Protein AF-A0A7X7SHL3-F1 (afdb_monomer_lite)

pLDDT: mean 70.79, std 15.41, range [35.38, 97.12]

Foldseek 3Di:
DDDPDPPDPDDDDPDFDWDWDDDPVNPRDTDIDTDDPPVVVVPCVVPDVVVVCVVPPDPPPDDPDDDDDPPQDPVNVVVVVVVVVVVVVVVVVVVVVVVVVVPPPCPPDPDDDDD

Sequence (115 aa):
RAANGRGAEVLRLDQAGFYELREPDGSGVVRTVAANLDRTESDLTTMQPAALAAAAAPASAGNTAVRDAAVLTIEERERRQALWWYVLAAAIVLLTIESVLATRPSRALRSGGTP

Structure (mmCIF, N/CA/C/O backbone):
data_AF-A0A7X7SHL3-F1
#
_entry.id   AF-A0A7X7SHL3-F1
#
loop_
_atom_site.group_PDB
_atom_site.id
_atom_site.type_symbol
_atom_site.label_atom_id
_atom_site.label_alt_id
_atom_site.label_comp_id
_atom_site.label_asym_id
_atom_site.label_entity_id
_atom_site.label_seq_id
_atom_site.pdbx_PDB_ins_code
_atom_site.Cartn_x
_atom_site.Cartn_y
_atom_site.Cartn_z
_atom_site.occupancy
_atom_site.B_iso_or_equiv
_atom_site.auth_seq_id
_atom_site.auth_comp_id
_atom_site.auth_asym_id
_atom_site.auth_atom_id
_atom_site.pdbx_PDB_model_num
ATOM 1 N N . ARG A 1 1 ? -42.087 35.970 -18.049 1.00 37.97 1 ARG A N 1
ATOM 2 C CA . ARG A 1 1 ? -40.633 36.025 -18.339 1.00 37.97 1 ARG A CA 1
ATOM 3 C C . ARG A 1 1 ? -40.002 34.840 -17.619 1.00 37.97 1 ARG A C 1
ATOM 5 O O . ARG A 1 1 ? -40.002 34.842 -16.399 1.00 37.97 1 ARG A O 1
ATOM 12 N N . ALA A 1 2 ? -39.661 33.781 -18.354 1.00 35.38 2 ALA A N 1
ATOM 13 C CA . ALA A 1 2 ? -39.268 32.484 -17.803 1.00 35.38 2 ALA A CA 1
ATOM 14 C C . ALA A 1 2 ? -37.948 32.569 -17.018 1.00 35.38 2 ALA A C 1
ATOM 16 O O . ALA A 1 2 ? -36.973 33.133 -17.514 1.00 35.38 2 ALA A O 1
ATOM 17 N N . ALA A 1 3 ? -37.921 32.000 -15.814 1.00 39.38 3 ALA A N 1
ATOM 18 C CA . ALA A 1 3 ? -36.687 31.671 -15.118 1.00 39.38 3 ALA A CA 1
ATOM 19 C C . ALA A 1 3 ? -36.231 30.302 -15.639 1.00 39.38 3 ALA A C 1
ATOM 21 O O . ALA A 1 3 ? -36.781 29.274 -15.253 1.00 39.38 3 ALA A O 1
ATOM 22 N N . ASN A 1 4 ? -35.276 30.296 -16.571 1.00 39.66 4 ASN A N 1
ATOM 23 C CA . ASN A 1 4 ? -34.590 29.075 -16.983 1.00 39.66 4 ASN A CA 1
ATOM 24 C C . ASN A 1 4 ? -33.813 28.543 -15.773 1.00 39.66 4 ASN A C 1
ATOM 26 O O . ASN A 1 4 ? -32.727 29.034 -15.458 1.00 39.66 4 ASN A O 1
ATOM 30 N N . GLY A 1 5 ? -34.382 27.556 -15.080 1.00 41.00 5 GLY A N 1
ATOM 31 C CA . GLY A 1 5 ? -33.621 26.702 -14.182 1.00 41.00 5 GLY A CA 1
ATOM 32 C C . GLY A 1 5 ? -32.532 26.036 -15.011 1.00 41.00 5 GLY A C 1
ATOM 33 O O . GLY A 1 5 ? -32.835 25.258 -15.911 1.00 41.00 5 GLY A O 1
ATOM 34 N N . ARG A 1 6 ? -31.269 26.393 -14.760 1.00 46.47 6 ARG A N 1
ATOM 35 C CA . ARG A 1 6 ? -30.118 25.661 -15.291 1.00 46.47 6 ARG A CA 1
ATOM 36 C C . ARG A 1 6 ? -30.236 24.236 -14.762 1.00 46.47 6 ARG A C 1
ATOM 38 O O . ARG A 1 6 ? -29.951 23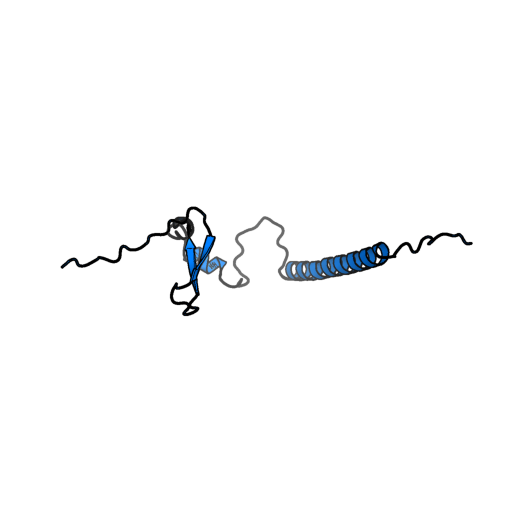.996 -13.592 1.00 46.47 6 ARG A O 1
ATOM 45 N N . GLY A 1 7 ? -30.763 23.336 -15.589 1.00 45.22 7 GLY A N 1
ATOM 46 C CA . GLY A 1 7 ? -30.826 21.917 -15.276 1.00 45.22 7 GLY A CA 1
ATOM 47 C C . GLY A 1 7 ? -29.415 21.453 -14.952 1.00 45.22 7 GLY A C 1
ATOM 48 O O . GLY A 1 7 ? -28.490 21.738 -15.709 1.00 45.22 7 GLY A O 1
ATOM 49 N N . ALA A 1 8 ? -29.237 20.814 -13.799 1.00 59.34 8 ALA A N 1
ATOM 50 C CA . ALA A 1 8 ? -27.993 20.128 -13.511 1.00 59.34 8 ALA A CA 1
ATOM 51 C C . ALA A 1 8 ? -27.791 19.087 -14.620 1.00 59.34 8 ALA A C 1
ATOM 53 O O . ALA A 1 8 ? -28.609 18.179 -14.771 1.00 59.34 8 ALA A O 1
ATOM 54 N N . GLU A 1 9 ? -26.757 19.261 -15.439 1.00 68.31 9 GLU A N 1
ATOM 55 C CA . GLU A 1 9 ? -26.375 18.262 -16.426 1.00 68.31 9 GLU A CA 1
ATOM 56 C C . GLU A 1 9 ? -25.764 17.088 -15.658 1.00 68.31 9 GLU A C 1
ATOM 58 O O . GLU A 1 9 ? -24.673 17.181 -15.096 1.00 68.31 9 GLU A O 1
ATOM 63 N N . VAL A 1 10 ? -26.535 16.011 -15.523 1.00 71.12 10 VAL A N 1
ATOM 64 C CA . VAL A 1 10 ? -26.121 14.819 -14.783 1.00 71.12 10 VAL A CA 1
ATOM 65 C C . VAL A 1 10 ? -25.416 13.879 -15.752 1.00 71.12 10 VAL A C 1
ATOM 67 O O . VAL A 1 10 ? -26.057 13.268 -16.606 1.00 71.12 10 VAL A O 1
ATOM 70 N N . LEU A 1 11 ? -24.101 13.733 -15.599 1.00 74.69 11 LEU A N 1
ATOM 71 C CA . LEU A 1 11 ? -23.324 12.730 -16.321 1.00 74.69 11 LEU A CA 1
ATOM 72 C C . LEU A 1 11 ? -23.328 11.416 -15.531 1.00 74.69 11 LEU A C 1
ATOM 74 O O . LEU A 1 11 ? -22.771 11.336 -14.436 1.00 74.69 11 LEU A O 1
ATOM 78 N N . ARG A 1 12 ? -23.966 10.377 -16.079 1.00 76.88 12 ARG A N 1
ATOM 79 C CA . ARG A 1 12 ? -23.970 9.037 -15.479 1.00 76.88 12 ARG A CA 1
ATOM 80 C C . ARG A 1 12 ? -22.677 8.311 -15.853 1.00 76.88 12 ARG A C 1
ATOM 82 O O . ARG A 1 12 ? -22.345 8.217 -17.030 1.00 76.88 12 ARG A O 1
ATOM 89 N N . LEU A 1 13 ? -21.964 7.803 -14.852 1.00 79.69 13 LEU A N 1
ATOM 90 C CA . LEU A 1 13 ? -20.738 7.026 -15.035 1.00 79.69 13 LEU A CA 1
ATOM 91 C C . LEU A 1 13 ? -21.061 5.542 -14.828 1.00 79.69 13 LEU A C 1
ATOM 93 O O . LEU A 1 13 ? -21.455 5.139 -13.737 1.00 79.69 13 LEU A O 1
ATOM 97 N N . ASP A 1 14 ? -20.934 4.743 -15.888 1.00 77.00 14 ASP A N 1
ATOM 98 C CA . ASP A 1 14 ? -21.243 3.304 -15.873 1.00 77.00 14 ASP A CA 1
ATOM 99 C C . ASP A 1 14 ? -20.059 2.422 -15.444 1.00 77.00 14 ASP A C 1
ATOM 101 O O . ASP A 1 14 ? -20.250 1.256 -15.111 1.00 77.00 14 ASP A O 1
ATOM 105 N N . GLN A 1 15 ? -18.838 2.963 -15.438 1.00 77.38 15 GLN A N 1
ATOM 106 C CA . GLN A 1 15 ? -17.634 2.242 -15.027 1.00 77.38 15 GLN A CA 1
ATOM 107 C C . GLN A 1 15 ? -17.074 2.799 -13.718 1.00 77.38 15 GLN A C 1
ATOM 109 O O . GLN A 1 15 ? -17.167 3.996 -13.443 1.00 77.38 15 GLN A O 1
ATOM 114 N N . ALA A 1 16 ? -16.517 1.907 -12.898 1.00 80.00 16 ALA A N 1
ATOM 115 C CA . ALA A 1 16 ? -15.825 2.283 -11.675 1.00 80.00 16 ALA A CA 1
ATOM 116 C C . ALA A 1 16 ? -14.433 2.830 -11.990 1.00 80.00 16 ALA A C 1
ATOM 118 O O . ALA A 1 16 ? -13.726 2.291 -12.842 1.00 80.00 16 ALA A O 1
ATOM 119 N N . GLY A 1 17 ? -14.036 3.896 -11.299 1.00 83.12 17 GLY A N 1
ATOM 120 C CA . GLY A 1 17 ? -12.723 4.493 -11.508 1.00 83.12 17 GLY A CA 1
ATOM 121 C C . GLY A 1 17 ? -12.599 5.929 -11.019 1.00 83.12 17 GLY A C 1
ATOM 122 O O . GLY A 1 17 ? -13.529 6.510 -10.456 1.00 83.12 17 GLY A O 1
ATOM 123 N N . PHE A 1 18 ? -11.415 6.491 -11.251 1.00 85.75 18 PHE A N 1
ATOM 124 C CA . PHE A 1 18 ? -11.095 7.885 -10.968 1.00 85.75 18 PHE A CA 1
ATOM 125 C C . PHE A 1 18 ? -11.239 8.710 -12.242 1.00 85.75 18 PHE A C 1
ATOM 127 O O . PHE A 1 18 ? -10.655 8.381 -13.273 1.00 85.75 18 PHE A O 1
ATOM 134 N N . TYR A 1 19 ? -12.002 9.792 -12.150 1.00 86.00 19 TYR A N 1
ATOM 135 C CA . TYR A 1 19 ? -12.276 10.695 -13.256 1.00 86.00 19 TYR A CA 1
ATOM 136 C C . TYR A 1 19 ? -11.854 12.112 -12.891 1.00 86.00 19 TYR A C 1
ATOM 138 O O . TYR A 1 19 ? -12.049 12.569 -11.765 1.00 86.00 19 TYR A O 1
ATOM 146 N N . GLU A 1 20 ? -11.295 12.818 -13.864 1.00 87.19 20 GLU A N 1
ATOM 147 C CA . GLU A 1 20 ? -10.931 14.222 -13.748 1.00 87.19 20 GLU A CA 1
ATOM 148 C C . GLU A 1 20 ? -12.011 15.089 -14.392 1.00 87.19 20 GLU A C 1
ATOM 150 O O . GLU A 1 20 ? -12.231 15.043 -15.602 1.00 87.19 20 GLU A O 1
ATOM 155 N N . LEU A 1 21 ? -12.691 15.895 -13.580 1.00 84.25 21 LEU A N 1
ATOM 156 C CA . LEU A 1 21 ? -13.595 16.928 -14.068 1.00 84.25 21 LEU A CA 1
ATOM 157 C C . LEU A 1 21 ? -12.776 18.172 -14.390 1.00 84.25 21 LEU A C 1
ATOM 159 O O . LEU A 1 21 ? -12.073 18.700 -13.525 1.00 84.25 21 LEU A O 1
ATOM 163 N N . ARG A 1 22 ? -12.895 18.641 -15.630 1.00 80.94 22 ARG A N 1
ATOM 164 C CA . ARG A 1 22 ? -12.320 19.902 -16.091 1.00 80.94 22 ARG A CA 1
ATOM 165 C C . ARG A 1 22 ? -13.436 20.925 -16.218 1.00 80.94 22 ARG A C 1
ATOM 167 O O . ARG A 1 22 ? -14.431 20.649 -16.887 1.00 80.94 22 ARG A O 1
ATOM 174 N N . GLU A 1 23 ? -13.276 22.087 -15.590 1.00 79.25 23 GLU A N 1
ATOM 175 C CA . GLU A 1 23 ? -14.264 23.149 -15.756 1.00 79.25 23 GLU A CA 1
ATOM 176 C C . GLU A 1 23 ? -14.289 23.658 -17.209 1.00 79.25 23 GLU A C 1
ATOM 178 O O . GLU A 1 23 ? -13.233 23.830 -17.833 1.00 79.25 23 GLU A O 1
ATOM 183 N N . PRO A 1 24 ? -15.489 23.884 -17.773 1.00 70.25 24 PRO A N 1
ATOM 184 C CA . PRO A 1 24 ? -15.651 24.307 -19.162 1.00 70.25 24 PRO A CA 1
ATOM 185 C C . PRO A 1 24 ? -15.154 25.737 -19.415 1.00 70.25 24 PRO A C 1
ATOM 187 O O . PRO A 1 24 ? -14.965 26.117 -20.567 1.00 70.25 24 PRO A O 1
ATOM 190 N N . ASP A 1 25 ? -14.929 26.526 -18.361 1.00 75.19 25 ASP A N 1
ATOM 191 C CA . ASP A 1 25 ? -14.413 27.895 -18.433 1.00 75.19 25 ASP A CA 1
ATOM 192 C C . ASP A 1 25 ? -12.892 27.968 -18.666 1.00 75.19 25 ASP A C 1
ATOM 194 O O . ASP A 1 25 ? -12.338 29.053 -18.838 1.00 75.19 25 ASP A O 1
ATOM 198 N N . GLY A 1 26 ? -12.207 26.818 -18.695 1.00 63.22 26 GLY A N 1
ATOM 199 C CA . GLY A 1 26 ? -10.768 26.751 -18.923 1.00 63.22 26 GLY A CA 1
ATOM 200 C C . GLY A 1 26 ? -9.927 27.200 -17.726 1.00 63.22 26 GLY A C 1
ATOM 201 O O . GLY A 1 26 ? -8.713 27.328 -17.876 1.00 63.22 26 GLY A O 1
ATOM 202 N N . SER A 1 27 ? -10.524 27.375 -16.539 1.00 69.00 27 SER A N 1
ATOM 203 C CA . SER A 1 27 ? -9.835 27.785 -15.301 1.00 69.00 27 SER A CA 1
ATOM 204 C C . SER A 1 27 ? -8.755 26.803 -14.824 1.00 69.00 27 SER A C 1
ATOM 206 O O . SER A 1 27 ? -8.007 27.097 -13.893 1.00 69.00 27 SER A O 1
ATOM 208 N N . GLY A 1 28 ? -8.639 25.632 -15.460 1.00 63.22 28 GLY A N 1
ATOM 209 C CA . GLY A 1 28 ? -7.590 24.649 -15.189 1.00 63.22 28 GLY A CA 1
ATOM 210 C C . GLY A 1 28 ? -7.767 23.906 -13.866 1.00 63.22 28 GLY A C 1
ATOM 211 O O . GLY A 1 28 ? -6.952 23.041 -13.550 1.00 63.22 28 GLY A O 1
ATOM 212 N N . VAL A 1 29 ? -8.831 24.194 -13.113 1.00 65.69 29 VAL A N 1
ATOM 213 C CA . VAL A 1 29 ? -9.167 23.474 -11.888 1.00 65.69 29 VAL A CA 1
ATOM 214 C C . VAL A 1 29 ? -9.625 22.071 -12.273 1.00 65.69 29 VAL A C 1
ATOM 216 O O . VAL A 1 29 ? -10.707 21.871 -12.823 1.00 65.69 29 VAL A O 1
ATOM 219 N N . VAL A 1 30 ? -8.760 21.095 -12.011 1.00 76.94 30 VAL A N 1
ATOM 220 C CA . VAL A 1 30 ? -9.059 19.675 -12.181 1.00 76.94 30 VAL A CA 1
ATOM 221 C C . VAL A 1 30 ? -9.576 19.139 -10.853 1.00 76.94 30 VAL A C 1
ATOM 223 O O . VAL A 1 30 ? -8.873 19.188 -9.843 1.00 76.94 30 VAL A O 1
ATOM 226 N N . ARG A 1 31 ? -10.810 18.630 -10.838 1.00 80.31 31 ARG A N 1
ATOM 227 C CA . ARG A 1 31 ? -11.380 17.955 -9.667 1.00 80.31 31 ARG A CA 1
ATOM 228 C C . ARG A 1 31 ? -11.421 16.457 -9.914 1.00 80.31 31 ARG A C 1
ATOM 230 O O . ARG A 1 31 ? -12.163 15.993 -10.775 1.00 80.31 31 ARG A O 1
ATOM 237 N N . THR A 1 32 ? -10.666 15.701 -9.128 1.00 82.81 32 THR A N 1
ATOM 238 C CA . THR A 1 32 ? -10.731 14.238 -9.151 1.00 82.81 32 THR A CA 1
ATOM 239 C C . THR A 1 32 ? -11.967 13.759 -8.395 1.00 82.81 32 THR A C 1
ATOM 241 O O . THR A 1 32 ? -12.195 14.151 -7.249 1.00 82.81 32 THR A O 1
ATOM 244 N N . VAL A 1 33 ? -12.762 12.902 -9.030 1.00 84.38 33 VAL A N 1
ATOM 245 C CA . VAL A 1 33 ? -13.903 12.209 -8.424 1.00 84.38 33 VAL A CA 1
ATOM 246 C C . VAL A 1 33 ? -13.760 10.707 -8.622 1.00 84.38 33 VAL A C 1
ATOM 248 O O . VAL A 1 33 ? -13.320 10.251 -9.675 1.00 84.38 33 VAL A O 1
ATOM 251 N N . ALA A 1 34 ? -14.129 9.933 -7.607 1.00 81.94 34 ALA A N 1
ATOM 252 C CA . ALA A 1 34 ? -14.231 8.483 -7.709 1.00 81.94 34 ALA A CA 1
ATOM 253 C C . ALA A 1 34 ? -15.692 8.103 -7.978 1.00 81.94 34 ALA A C 1
ATOM 255 O O . ALA A 1 34 ? -16.589 8.555 -7.263 1.00 81.94 34 ALA A O 1
ATOM 256 N N . ALA A 1 35 ? -15.931 7.287 -9.002 1.00 77.50 35 ALA A N 1
ATOM 257 C CA . ALA A 1 35 ? -17.247 6.744 -9.324 1.00 77.50 35 ALA A CA 1
ATOM 258 C C . ALA A 1 35 ? -17.288 5.243 -9.014 1.00 77.50 35 ALA A C 1
ATOM 260 O O . ALA A 1 35 ? -16.315 4.541 -9.281 1.00 77.50 35 ALA A O 1
ATOM 261 N N . ASN A 1 36 ? -18.414 4.764 -8.470 1.00 65.00 36 ASN A N 1
ATOM 262 C CA . ASN A 1 36 ? -18.621 3.370 -8.048 1.00 65.00 36 ASN A CA 1
ATOM 263 C C . ASN A 1 36 ? -17.570 2.841 -7.053 1.00 65.00 36 ASN A C 1
ATOM 265 O O . ASN A 1 36 ? -17.009 1.768 -7.243 1.00 65.00 36 ASN A O 1
ATOM 269 N N . LEU A 1 37 ? -17.341 3.560 -5.953 1.00 63.38 37 LEU A N 1
ATOM 270 C CA . LEU A 1 37 ? -16.958 2.865 -4.723 1.00 63.38 37 LEU A CA 1
ATOM 271 C C . LEU A 1 37 ? -18.238 2.234 -4.184 1.00 63.38 37 LEU A C 1
ATOM 273 O O . LEU A 1 37 ? -19.170 2.961 -3.822 1.00 63.38 37 LEU A O 1
ATOM 277 N N . ASP A 1 38 ? -18.317 0.906 -4.180 1.00 68.06 38 ASP A N 1
ATOM 278 C CA . ASP A 1 38 ? -19.344 0.235 -3.399 1.00 68.06 38 ASP A CA 1
ATOM 279 C C . ASP A 1 38 ? -19.184 0.715 -1.951 1.00 68.06 38 ASP A C 1
ATOM 281 O O . ASP A 1 38 ? -18.146 0.530 -1.315 1.00 68.06 38 ASP A O 1
ATOM 285 N N . ARG A 1 39 ? -20.195 1.422 -1.437 1.00 65.12 39 ARG A N 1
ATOM 286 C CA . ARG A 1 39 ? -20.121 2.005 -0.094 1.00 65.12 39 ARG A CA 1
ATOM 287 C C . ARG A 1 39 ? -20.021 0.909 0.972 1.00 65.12 39 ARG A C 1
ATOM 289 O O . ARG A 1 39 ? -19.564 1.205 2.071 1.00 65.12 39 ARG A O 1
ATOM 296 N N . THR A 1 40 ? -20.399 -0.329 0.637 1.00 69.75 40 THR A N 1
ATOM 297 C CA . THR A 1 40 ? -20.225 -1.496 1.506 1.00 69.75 40 THR A CA 1
ATOM 298 C C . THR A 1 40 ? -18.754 -1.868 1.709 1.00 69.75 40 THR A C 1
ATOM 300 O O . THR A 1 40 ? -18.410 -2.348 2.782 1.00 69.75 40 THR A O 1
ATOM 303 N N . GLU A 1 41 ? -17.849 -1.566 0.770 1.00 64.88 41 GLU A N 1
ATOM 304 C CA . GLU A 1 41 ? -16.407 -1.799 0.972 1.00 64.88 41 GLU A CA 1
ATOM 305 C C . GLU A 1 41 ? -15.810 -0.858 2.026 1.00 64.88 41 GLU A C 1
ATOM 307 O O . GLU A 1 41 ? -14.874 -1.216 2.736 1.00 64.88 41 GLU A O 1
ATOM 312 N N . SER A 1 42 ? -16.361 0.353 2.148 1.00 69.81 42 SER A N 1
ATOM 313 C CA . SER A 1 42 ? -16.001 1.307 3.206 1.00 69.81 42 SER A CA 1
ATOM 314 C C . SER A 1 42 ? -16.866 1.154 4.462 1.00 69.81 42 SER A C 1
ATOM 316 O O . SER A 1 42 ? -16.751 1.967 5.383 1.00 69.81 42 SER A O 1
ATOM 318 N N . ASP A 1 43 ? -17.748 0.149 4.510 1.00 74.62 43 ASP A N 1
ATOM 319 C CA . ASP A 1 43 ? -18.592 -0.122 5.667 1.00 74.62 43 ASP A CA 1
ATOM 320 C C . ASP A 1 43 ? -17.799 -0.874 6.742 1.00 74.62 43 ASP A C 1
ATOM 322 O O . ASP A 1 43 ? -17.656 -2.098 6.747 1.00 74.62 43 ASP A O 1
ATOM 326 N N . LEU A 1 44 ? -17.290 -0.101 7.696 1.00 73.06 44 LEU A N 1
ATOM 327 C CA . LEU A 1 44 ? -16.533 -0.607 8.835 1.00 73.06 44 LEU A CA 1
ATOM 328 C C . LEU A 1 44 ? -17.433 -1.050 9.997 1.00 73.06 44 LEU A C 1
ATOM 330 O O . LEU A 1 44 ? -16.914 -1.344 11.068 1.00 73.06 44 LEU A O 1
ATOM 334 N N . T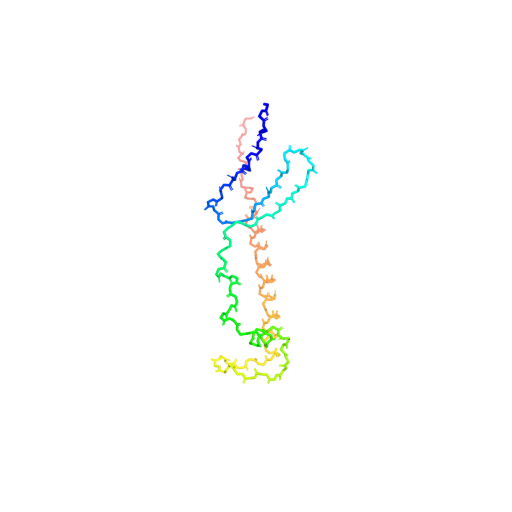HR A 1 45 ? -18.761 -1.111 9.834 1.00 80.19 45 THR A N 1
ATOM 335 C CA . THR A 1 45 ? -19.686 -1.444 10.938 1.00 80.19 45 THR A CA 1
ATOM 336 C C . THR A 1 45 ? -19.430 -2.846 11.504 1.00 80.19 45 THR A C 1
ATOM 338 O O . THR A 1 45 ? -19.633 -3.088 12.692 1.00 80.19 45 THR A O 1
ATOM 341 N N . THR A 1 46 ? -18.928 -3.770 10.679 1.00 77.50 46 THR A N 1
ATOM 342 C CA . THR A 1 46 ? -18.510 -5.117 11.113 1.00 77.50 46 THR A CA 1
ATOM 343 C C . THR A 1 46 ? -17.076 -5.163 11.653 1.00 77.50 46 THR A C 1
ATOM 345 O O .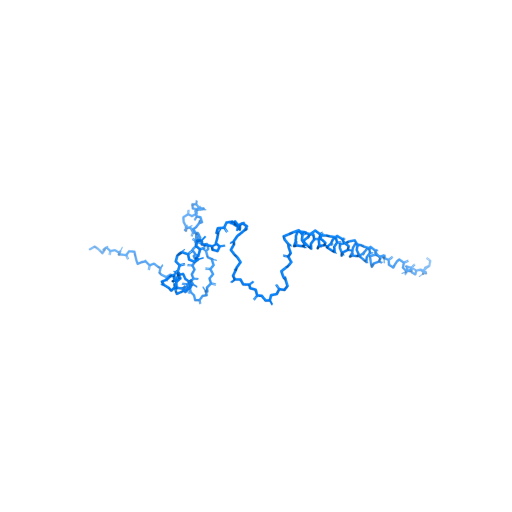 THR A 1 46 ? -16.664 -6.158 12.255 1.00 77.50 46 THR A O 1
ATOM 348 N N . MET A 1 47 ? -16.302 -4.094 11.455 1.00 73.94 47 MET A N 1
ATOM 349 C CA . MET A 1 47 ? -14.885 -4.036 11.776 1.00 73.94 47 MET A CA 1
ATOM 350 C C . MET A 1 47 ? -14.688 -3.568 13.221 1.00 73.94 47 MET A C 1
ATOM 352 O O . MET A 1 47 ? -15.092 -2.477 13.609 1.00 73.94 47 MET A O 1
ATOM 356 N N . GLN A 1 48 ? -14.042 -4.400 14.037 1.00 80.06 48 GLN A N 1
ATOM 357 C CA . GLN A 1 48 ? -13.757 -4.105 15.444 1.00 80.06 48 GLN A CA 1
ATOM 358 C C . GLN A 1 48 ? -12.645 -3.039 15.550 1.00 80.06 48 GLN A C 1
ATOM 360 O O . GLN A 1 48 ? -11.487 -3.356 15.251 1.00 80.06 48 GLN A O 1
ATOM 365 N N . PRO A 1 49 ? -12.924 -1.806 16.026 1.00 80.00 49 PRO A N 1
ATOM 366 C CA . PRO A 1 49 ? -11.937 -0.719 16.037 1.00 80.00 49 PRO A CA 1
ATOM 367 C C . PRO A 1 49 ? -10.698 -1.047 16.878 1.00 80.00 49 PRO A C 1
ATOM 369 O O . PRO A 1 49 ? -9.579 -0.684 16.527 1.00 80.00 49 PRO A O 1
ATOM 372 N N . ALA A 1 50 ? -10.889 -1.794 17.970 1.00 78.69 50 ALA A N 1
ATOM 373 C CA . ALA A 1 50 ? -9.805 -2.242 18.837 1.00 78.69 50 ALA A CA 1
ATOM 374 C C . ALA A 1 50 ? -8.883 -3.266 18.151 1.00 78.69 50 ALA A C 1
ATOM 376 O O . ALA A 1 50 ? -7.669 -3.214 18.333 1.00 78.69 50 ALA A O 1
ATOM 377 N N . ALA A 1 51 ? -9.436 -4.169 17.334 1.00 77.62 51 ALA A N 1
ATOM 378 C CA . ALA A 1 51 ? -8.649 -5.149 16.587 1.00 77.62 51 ALA A CA 1
ATOM 379 C C . ALA A 1 51 ? -7.831 -4.478 15.472 1.00 77.62 51 ALA A C 1
ATOM 381 O O . ALA A 1 51 ? -6.661 -4.802 15.285 1.00 77.62 51 ALA A O 1
ATOM 382 N N . LEU A 1 52 ? -8.423 -3.494 14.788 1.00 81.25 52 LEU A N 1
ATOM 383 C CA . LEU A 1 52 ? -7.735 -2.630 13.826 1.00 81.25 52 LEU A CA 1
ATOM 384 C C . LEU A 1 52 ? -6.568 -1.877 14.469 1.00 81.25 52 LEU A C 1
ATOM 386 O O . LEU A 1 52 ? -5.453 -1.920 13.958 1.00 81.25 52 LEU A O 1
ATOM 390 N N . ALA A 1 53 ? -6.812 -1.220 15.604 1.00 83.06 53 ALA A N 1
ATOM 391 C CA . ALA A 1 53 ? -5.778 -0.489 16.328 1.00 83.06 53 ALA A CA 1
ATOM 392 C C . ALA A 1 53 ? -4.649 -1.416 16.806 1.00 83.06 53 ALA A C 1
ATOM 394 O O . ALA A 1 53 ? -3.482 -1.048 16.715 1.00 83.06 53 ALA A O 1
ATOM 395 N N . ALA A 1 54 ? -4.974 -2.632 17.256 1.00 80.31 54 ALA A N 1
ATOM 396 C CA . ALA A 1 54 ? -3.985 -3.627 17.664 1.00 80.31 54 ALA A CA 1
ATOM 397 C C . ALA A 1 54 ? -3.151 -4.168 16.487 1.00 80.31 54 ALA A C 1
ATOM 399 O O . ALA A 1 54 ? -1.966 -4.435 16.662 1.00 80.31 54 ALA A O 1
ATOM 400 N N . ALA A 1 55 ? -3.747 -4.316 15.300 1.00 78.31 55 ALA A N 1
ATOM 401 C CA . ALA A 1 55 ? -3.047 -4.760 14.093 1.00 78.31 55 ALA A CA 1
ATOM 402 C C . ALA A 1 55 ? -2.194 -3.651 13.449 1.00 78.31 55 ALA A C 1
ATOM 404 O O . ALA A 1 55 ? -1.140 -3.937 12.888 1.00 78.31 55 ALA A O 1
ATOM 405 N N . ALA A 1 56 ? -2.653 -2.398 13.522 1.00 81.06 56 ALA A N 1
ATOM 406 C CA . ALA A 1 56 ? -1.943 -1.225 13.011 1.00 81.06 56 ALA A CA 1
ATOM 407 C C . ALA A 1 56 ? -0.881 -0.695 13.984 1.00 81.06 56 ALA A C 1
ATOM 409 O O . ALA A 1 56 ? -0.012 0.084 13.586 1.00 81.06 56 ALA A O 1
ATOM 410 N N . ALA A 1 57 ? -0.947 -1.094 15.257 1.00 82.62 57 ALA A N 1
ATOM 411 C CA . ALA A 1 57 ? 0.086 -0.773 16.220 1.00 82.62 57 ALA A CA 1
ATOM 412 C C . ALA A 1 57 ? 1.426 -1.348 15.732 1.00 82.62 57 ALA A C 1
ATOM 414 O O . ALA A 1 57 ? 1.476 -2.502 15.292 1.00 82.62 57 ALA A O 1
ATOM 415 N N . PRO A 1 58 ? 2.527 -0.577 15.821 1.00 65.81 58 PRO A N 1
ATOM 416 C CA . PRO A 1 58 ? 3.851 -1.137 15.600 1.00 65.81 58 PRO A CA 1
ATOM 417 C C . PRO A 1 58 ? 3.989 -2.363 16.494 1.00 65.81 58 PRO A C 1
ATOM 419 O O . PRO A 1 58 ? 3.547 -2.323 17.646 1.00 65.81 58 PRO A O 1
ATOM 422 N N . ALA A 1 59 ? 4.553 -3.446 15.954 1.00 61.16 59 ALA A N 1
ATOM 423 C CA . ALA A 1 59 ? 4.729 -4.694 16.679 1.00 61.16 59 ALA A CA 1
ATOM 424 C C . ALA A 1 59 ? 5.549 -4.435 17.952 1.00 61.16 59 ALA A C 1
ATOM 426 O O . ALA A 1 59 ? 6.774 -4.505 17.955 1.00 61.16 59 ALA A O 1
ATOM 427 N N . SER A 1 60 ? 4.866 -4.117 19.050 1.00 57.12 60 SER A N 1
ATOM 428 C CA . SER A 1 60 ? 5.433 -4.233 20.379 1.00 57.12 60 SER A CA 1
ATOM 429 C C . SER A 1 60 ? 5.660 -5.719 20.573 1.00 57.12 60 SER A C 1
ATOM 431 O O . SER A 1 60 ? 4.762 -6.520 20.313 1.00 57.12 60 SER A O 1
ATOM 433 N N . ALA A 1 61 ? 6.888 -6.071 20.933 1.00 52.50 61 ALA A N 1
ATOM 434 C CA . ALA A 1 61 ? 7.470 -7.408 20.913 1.00 52.50 61 ALA A CA 1
ATOM 435 C C . ALA A 1 61 ? 6.801 -8.432 21.864 1.00 52.50 61 ALA A C 1
ATOM 437 O O . ALA A 1 61 ? 7.486 -9.098 22.633 1.00 52.50 61 ALA A O 1
ATOM 438 N N . GLY A 1 62 ? 5.472 -8.572 21.855 1.00 51.06 62 GLY A N 1
ATOM 439 C CA . GLY A 1 62 ? 4.767 -9.249 22.940 1.00 51.06 62 GLY A CA 1
ATOM 440 C C . GLY A 1 62 ? 3.353 -9.763 22.687 1.00 51.06 62 GLY A C 1
ATOM 441 O O . GLY A 1 62 ? 2.745 -10.183 23.661 1.00 51.06 62 GLY A O 1
ATOM 442 N N . ASN A 1 63 ? 2.812 -9.797 21.460 1.00 44.78 63 ASN A N 1
ATOM 443 C CA . ASN A 1 63 ? 1.498 -10.429 21.235 1.00 44.78 63 ASN A CA 1
ATOM 444 C C . ASN A 1 63 ? 1.582 -11.677 20.347 1.00 44.78 63 ASN A C 1
ATOM 446 O O . ASN A 1 63 ? 1.331 -11.675 19.143 1.00 44.78 63 ASN A O 1
ATOM 450 N N . THR A 1 64 ? 1.971 -12.770 20.997 1.00 50.91 64 THR A N 1
ATOM 451 C CA . THR A 1 64 ? 2.012 -14.140 20.489 1.00 50.91 64 THR A CA 1
ATOM 452 C C . THR A 1 64 ? 0.611 -14.748 20.473 1.00 50.91 64 THR A C 1
ATOM 454 O O . THR A 1 64 ? 0.195 -15.359 21.454 1.00 50.91 64 THR A O 1
ATOM 457 N N . ALA A 1 65 ? -0.127 -14.607 19.373 1.00 49.38 65 ALA A N 1
ATOM 458 C CA . ALA A 1 65 ? -1.372 -15.359 19.190 1.00 49.38 65 ALA A CA 1
ATOM 459 C C . ALA A 1 65 ? -1.706 -15.662 17.719 1.00 49.38 65 ALA A C 1
ATOM 461 O O . ALA A 1 65 ? -2.859 -15.577 17.331 1.00 49.38 65 ALA A O 1
ATOM 462 N N . VAL A 1 66 ? -0.715 -16.045 16.905 1.00 46.81 66 VAL A N 1
ATOM 463 C CA . VAL A 1 66 ? -0.929 -16.922 15.735 1.00 46.81 66 VAL A CA 1
ATOM 464 C C . VAL A 1 66 ? 0.302 -17.823 15.615 1.00 46.81 66 VAL A C 1
ATOM 466 O O . VAL A 1 66 ? 1.340 -17.440 15.076 1.00 46.81 66 VAL A O 1
ATOM 469 N N . ARG A 1 67 ? 0.204 -19.006 16.217 1.00 48.00 67 ARG A N 1
ATOM 470 C CA . ARG A 1 67 ? 1.182 -20.094 16.148 1.00 48.00 67 ARG A CA 1
ATOM 471 C C . ARG A 1 67 ? 0.641 -21.078 15.110 1.00 48.00 67 ARG A C 1
ATOM 473 O O . ARG A 1 67 ? -0.434 -21.604 15.354 1.00 48.00 67 ARG A O 1
ATOM 480 N N . ASP A 1 68 ? 1.320 -21.191 13.960 1.00 42.41 68 ASP A N 1
ATOM 481 C CA . ASP A 1 68 ? 1.453 -22.427 13.140 1.00 42.41 68 ASP A CA 1
ATOM 482 C C . ASP A 1 68 ? 2.063 -22.234 11.732 1.00 42.41 68 ASP A C 1
ATOM 484 O O . ASP A 1 68 ? 1.913 -23.057 10.835 1.00 42.41 68 ASP A O 1
ATOM 488 N N . ALA A 1 69 ? 2.892 -21.211 11.543 1.00 44.34 69 ALA A N 1
ATOM 489 C CA . ALA A 1 69 ? 4.021 -21.316 10.623 1.00 44.34 69 ALA A CA 1
ATOM 490 C C . ALA A 1 69 ? 5.267 -21.005 11.447 1.00 44.34 69 ALA A C 1
ATOM 492 O O . ALA A 1 69 ? 5.259 -20.016 12.180 1.00 44.34 69 ALA A O 1
ATOM 493 N N . ALA A 1 70 ? 6.261 -21.899 11.399 1.00 48.78 70 ALA A N 1
ATOM 494 C CA . ALA A 1 70 ? 7.501 -21.875 12.176 1.00 48.78 70 ALA A CA 1
ATOM 495 C C . ALA A 1 70 ? 7.889 -20.456 12.615 1.00 48.78 70 ALA A C 1
ATOM 497 O O . ALA A 1 70 ? 8.046 -19.571 11.773 1.00 48.78 70 ALA A O 1
ATOM 498 N N . VAL A 1 71 ? 7.984 -20.244 13.932 1.00 51.22 71 VAL A N 1
ATOM 499 C CA . VAL A 1 71 ? 8.329 -18.960 14.552 1.00 51.22 71 VAL A CA 1
ATOM 500 C C . VAL A 1 71 ? 9.748 -18.592 14.119 1.00 51.22 71 VAL A C 1
ATOM 502 O O . VAL A 1 71 ? 10.722 -18.883 14.803 1.00 51.22 71 VAL A O 1
ATOM 505 N N . LEU A 1 72 ? 9.866 -18.005 12.930 1.00 54.69 72 LEU A N 1
ATOM 506 C CA . LEU A 1 72 ? 11.075 -17.349 12.477 1.00 54.69 72 LEU A CA 1
ATOM 507 C C . LEU A 1 72 ? 11.230 -16.135 13.380 1.00 54.69 72 LEU A C 1
ATOM 509 O O . LEU A 1 72 ? 10.362 -15.250 13.376 1.00 54.69 72 LEU A O 1
ATOM 513 N N . THR A 1 73 ? 12.288 -16.155 14.186 1.00 63.31 73 THR A N 1
ATOM 514 C CA . THR A 1 73 ? 12.688 -15.039 15.038 1.00 63.31 73 THR A CA 1
ATOM 515 C C . THR A 1 73 ? 12.852 -13.787 14.174 1.00 63.31 73 THR A C 1
ATOM 517 O O . THR A 1 73 ? 13.036 -13.877 12.954 1.00 63.31 73 THR A O 1
ATOM 520 N N . ILE A 1 74 ? 12.703 -12.608 14.772 1.00 61.50 74 ILE A N 1
ATOM 521 C CA . ILE A 1 74 ? 12.737 -11.334 14.038 1.00 61.50 74 ILE A CA 1
ATOM 522 C C . ILE A 1 74 ? 14.048 -11.218 13.244 1.00 61.50 74 ILE A C 1
ATOM 524 O O . ILE A 1 74 ? 14.025 -10.850 12.073 1.00 61.50 74 ILE A O 1
ATOM 528 N N . GLU A 1 75 ? 15.146 -11.701 13.818 1.00 60.94 75 GLU A N 1
ATOM 529 C CA . GLU A 1 75 ? 16.473 -11.765 13.209 1.00 60.94 75 GLU A CA 1
ATOM 530 C C . GLU A 1 75 ? 16.490 -12.620 11.929 1.00 60.94 75 GLU A C 1
ATOM 532 O O . GLU A 1 75 ? 17.111 -12.252 10.931 1.00 60.94 75 GLU A O 1
ATOM 537 N N . GLU A 1 76 ? 15.767 -13.744 11.907 1.00 61.69 76 GLU A N 1
ATOM 538 C CA . GLU A 1 76 ? 15.687 -14.606 10.723 1.00 61.69 76 GLU A CA 1
ATOM 539 C C . GLU A 1 76 ? 14.790 -13.990 9.635 1.00 61.69 76 GLU A C 1
ATOM 541 O O . GLU A 1 76 ? 15.041 -14.169 8.440 1.00 61.69 76 GLU A O 1
ATOM 546 N N . ARG A 1 77 ? 13.775 -13.201 10.019 1.00 61.34 77 ARG A N 1
ATOM 547 C CA . ARG A 1 77 ? 12.947 -12.433 9.070 1.00 61.34 77 ARG A CA 1
ATOM 548 C C . ARG A 1 77 ? 13.738 -11.297 8.424 1.00 61.34 77 ARG A C 1
ATOM 550 O O . ARG A 1 77 ? 13.675 -11.151 7.203 1.00 61.34 77 ARG A O 1
ATOM 557 N N . GLU A 1 78 ? 14.506 -10.548 9.210 1.00 62.19 78 GLU A N 1
ATOM 558 C CA . GLU A 1 78 ? 15.382 -9.475 8.721 1.00 62.19 78 GLU A CA 1
ATOM 559 C C . GLU A 1 78 ? 16.457 -10.023 7.777 1.00 62.19 78 GLU A C 1
ATOM 561 O O . GLU A 1 78 ? 16.650 -9.524 6.665 1.00 62.19 78 GLU A O 1
ATOM 566 N N . ARG A 1 79 ? 17.093 -11.135 8.159 1.00 62.44 79 ARG A N 1
ATOM 567 C CA . ARG A 1 79 ? 18.095 -11.809 7.328 1.00 62.44 79 ARG A CA 1
ATOM 568 C C . ARG A 1 79 ? 17.502 -12.321 6.014 1.00 62.44 79 ARG A C 1
ATOM 570 O O . ARG A 1 79 ? 18.130 -12.193 4.963 1.00 62.44 79 ARG A O 1
ATOM 577 N N . ARG A 1 80 ? 16.274 -12.848 6.032 1.00 66.62 80 ARG A N 1
ATOM 578 C CA . ARG A 1 80 ? 15.583 -13.321 4.821 1.00 66.62 80 ARG A CA 1
ATOM 579 C C . ARG A 1 80 ? 15.188 -12.184 3.875 1.00 66.62 80 ARG A C 1
ATOM 581 O O . ARG A 1 80 ? 15.236 -12.375 2.662 1.00 66.62 80 ARG A O 1
ATOM 588 N N . GLN A 1 81 ? 14.849 -11.007 4.400 1.00 70.50 81 GLN A N 1
ATOM 589 C CA . GLN A 1 81 ? 14.605 -9.810 3.587 1.00 70.50 81 GLN A CA 1
ATOM 590 C C . GLN A 1 81 ? 15.896 -9.292 2.940 1.00 70.50 81 GLN A C 1
ATOM 592 O O . GLN A 1 81 ? 15.892 -8.967 1.752 1.00 70.50 81 GLN A O 1
ATOM 597 N N . ALA A 1 82 ? 17.019 -9.314 3.667 1.00 73.44 82 ALA A N 1
ATOM 598 C CA . ALA A 1 82 ? 18.330 -8.978 3.110 1.00 73.44 82 ALA A CA 1
ATOM 599 C C . ALA A 1 82 ? 18.749 -9.933 1.972 1.00 73.44 82 ALA A C 1
ATOM 601 O O . ALA A 1 82 ? 19.322 -9.494 0.974 1.00 73.44 82 ALA A O 1
ATOM 602 N N . LEU A 1 83 ? 18.412 -11.227 2.068 1.00 83.38 83 LEU A N 1
ATOM 603 C CA . LEU A 1 83 ? 18.698 -12.215 1.017 1.00 83.38 83 LEU A CA 1
ATOM 604 C C . LEU A 1 83 ? 17.976 -11.922 -0.305 1.00 83.38 83 LEU A C 1
ATOM 606 O O . LEU A 1 83 ? 18.524 -12.195 -1.373 1.00 83.38 83 LEU A O 1
ATOM 610 N N . TRP A 1 84 ? 16.778 -11.338 -0.261 1.00 89.44 84 TRP A N 1
ATOM 611 C CA . TRP A 1 84 ? 16.011 -11.051 -1.474 1.00 89.44 84 TRP A CA 1
ATOM 612 C C . TRP A 1 84 ? 16.675 -9.984 -2.346 1.00 89.44 84 TRP A C 1
ATOM 614 O O . TRP A 1 84 ? 16.671 -10.098 -3.571 1.00 89.44 84 TRP A O 1
ATOM 624 N N . TRP A 1 85 ? 17.321 -8.991 -1.727 1.00 91.88 85 TRP A N 1
ATOM 625 C CA . TRP A 1 85 ? 18.036 -7.961 -2.476 1.00 91.88 85 TRP A CA 1
ATOM 626 C C . TRP A 1 85 ? 19.229 -8.538 -3.250 1.00 91.88 85 TRP A C 1
ATOM 628 O O . TRP A 1 85 ? 19.453 -8.152 -4.393 1.00 91.88 85 TRP A O 1
ATOM 638 N N . TYR A 1 86 ? 19.933 -9.534 -2.696 1.00 92.25 86 TYR A N 1
ATOM 639 C CA . TYR A 1 86 ? 20.995 -10.243 -3.422 1.00 92.25 86 TYR A CA 1
ATOM 640 C C . TYR A 1 86 ? 20.458 -11.069 -4.597 1.00 92.25 86 TYR A C 1
ATOM 642 O O . TYR A 1 86 ? 21.079 -11.083 -5.658 1.00 92.25 86 TYR A O 1
ATOM 650 N N . VAL A 1 87 ? 19.2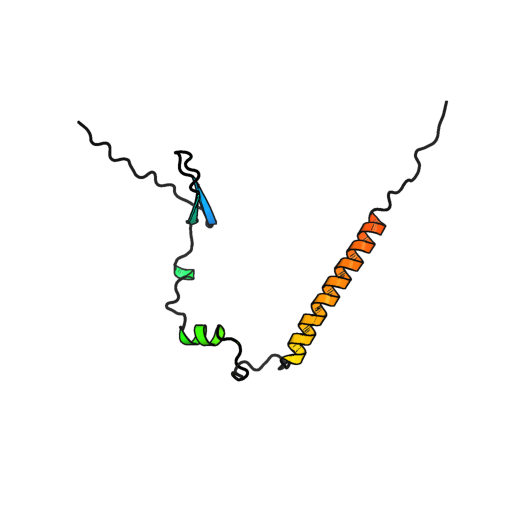98 -11.719 -4.446 1.00 93.06 87 VAL A N 1
ATOM 651 C CA . VAL A 1 87 ? 18.632 -12.434 -5.552 1.00 93.06 87 VAL A CA 1
ATOM 652 C C . VAL A 1 87 ? 18.217 -11.458 -6.656 1.00 93.06 87 VAL A C 1
ATOM 654 O O . VAL A 1 87 ? 18.459 -11.727 -7.832 1.00 93.06 87 VAL A O 1
ATOM 657 N N . LEU A 1 88 ? 17.649 -10.305 -6.290 1.00 94.44 88 LEU A N 1
ATOM 658 C CA . LEU A 1 88 ? 17.277 -9.255 -7.238 1.00 94.44 88 LEU A CA 1
ATOM 659 C C . LEU A 1 88 ? 18.510 -8.692 -7.963 1.00 94.44 88 LEU A C 1
ATOM 661 O O . LEU A 1 88 ? 18.504 -8.576 -9.187 1.00 94.44 88 LEU A O 1
ATOM 665 N N . ALA A 1 89 ? 19.586 -8.401 -7.227 1.00 96.12 89 ALA A N 1
ATOM 666 C CA . ALA A 1 89 ? 20.849 -7.942 -7.796 1.00 96.12 89 ALA A CA 1
ATOM 667 C C . ALA A 1 89 ? 21.441 -8.976 -8.769 1.00 96.12 89 ALA A C 1
ATOM 669 O O . ALA A 1 89 ? 21.842 -8.620 -9.876 1.00 96.12 89 ALA A O 1
ATOM 670 N N . ALA A 1 90 ? 21.433 -10.261 -8.401 1.00 96.50 90 ALA A N 1
ATOM 671 C CA . ALA A 1 90 ? 21.889 -11.343 -9.268 1.00 96.50 90 ALA A CA 1
ATOM 672 C C . ALA A 1 90 ? 21.047 -11.454 -10.551 1.00 96.50 90 ALA A C 1
ATOM 674 O O . ALA A 1 90 ? 21.611 -11.610 -11.633 1.00 96.50 90 ALA A O 1
ATOM 675 N N . ALA A 1 91 ? 19.720 -11.318 -10.456 1.00 96.50 91 ALA A N 1
ATOM 676 C CA . ALA A 1 91 ? 18.830 -11.336 -11.616 1.00 96.50 91 ALA A CA 1
ATOM 677 C C . ALA A 1 91 ? 19.107 -10.168 -12.578 1.00 96.50 91 ALA A C 1
ATOM 679 O O . ALA A 1 91 ? 19.145 -10.370 -13.790 1.00 96.50 91 ALA A O 1
ATOM 680 N N . ILE A 1 92 ? 19.363 -8.964 -12.054 1.00 96.94 92 ILE A N 1
ATOM 681 C CA . ILE A 1 92 ? 19.735 -7.790 -12.861 1.00 96.94 92 ILE A CA 1
ATOM 682 C C . ILE A 1 92 ? 21.077 -8.020 -13.570 1.00 96.94 92 ILE A C 1
ATOM 684 O O . ILE A 1 92 ? 21.194 -7.773 -14.772 1.00 96.94 92 ILE A O 1
ATOM 688 N N . VAL A 1 93 ? 22.089 -8.525 -12.859 1.00 97.12 93 VAL A N 1
ATOM 689 C CA . VAL A 1 93 ? 23.398 -8.847 -13.454 1.00 97.12 93 VAL A CA 1
ATOM 690 C C . VAL A 1 93 ? 23.251 -9.903 -14.551 1.00 97.12 93 VAL A C 1
ATOM 692 O O . VAL A 1 93 ? 23.768 -9.719 -15.649 1.00 97.12 93 VAL A O 1
ATOM 695 N N . LEU A 1 94 ? 22.492 -10.970 -14.305 1.00 96.62 94 LEU A N 1
ATOM 696 C CA . LEU A 1 94 ? 22.247 -12.005 -15.307 1.00 96.62 94 LEU A CA 1
ATOM 697 C C . LEU A 1 94 ? 21.551 -11.432 -16.549 1.00 96.62 94 LEU A C 1
ATOM 699 O O . LEU A 1 94 ? 21.998 -11.671 -17.668 1.00 96.62 94 LEU A O 1
ATOM 703 N N . LEU A 1 95 ? 20.509 -10.619 -16.355 1.00 95.62 95 LEU A N 1
ATOM 704 C CA . LEU A 1 95 ? 19.753 -10.008 -17.446 1.00 95.62 95 LEU A CA 1
ATOM 705 C C . LEU A 1 95 ? 20.608 -9.046 -18.281 1.00 95.62 95 LEU A C 1
ATOM 707 O O . LEU A 1 95 ? 20.477 -9.007 -19.503 1.00 95.62 95 LEU A O 1
ATOM 711 N N . THR A 1 96 ? 21.493 -8.274 -17.648 1.00 95.12 96 THR A N 1
ATOM 712 C CA . THR A 1 96 ? 22.403 -7.367 -18.369 1.00 95.12 96 THR A CA 1
ATOM 713 C C . THR A 1 96 ? 23.435 -8.127 -19.198 1.00 95.12 96 THR A C 1
ATOM 715 O O . THR A 1 96 ? 23.670 -7.758 -20.348 1.00 95.12 96 THR A O 1
ATOM 718 N N . ILE A 1 97 ? 23.996 -9.218 -18.667 1.00 95.25 97 ILE A N 1
ATOM 719 C CA . ILE A 1 97 ? 24.913 -10.093 -19.410 1.00 95.25 97 ILE A CA 1
ATOM 720 C C . ILE A 1 97 ? 24.195 -10.705 -20.616 1.00 95.25 97 ILE A C 1
ATOM 722 O O . ILE A 1 97 ? 24.687 -10.586 -21.739 1.00 95.25 97 ILE A O 1
ATOM 726 N N . GLU A 1 98 ? 23.020 -11.302 -20.394 1.0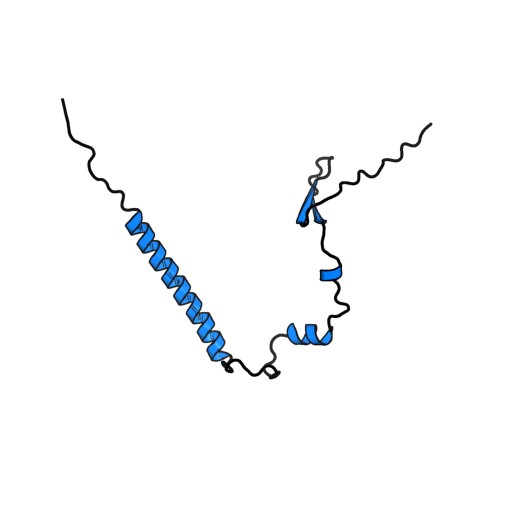0 87.75 98 GLU A N 1
ATOM 727 C CA . GLU A 1 98 ? 22.177 -11.886 -21.443 1.00 87.75 98 GLU A CA 1
ATOM 728 C C . GLU A 1 98 ? 21.877 -10.849 -22.534 1.00 87.75 98 GLU A C 1
ATOM 730 O O . GLU A 1 98 ? 22.073 -11.105 -23.720 1.00 87.75 98 GLU A O 1
ATOM 735 N N . SER A 1 99 ? 21.486 -9.636 -22.134 1.00 90.94 99 SER A N 1
ATOM 736 C CA . SER A 1 99 ? 21.146 -8.549 -23.055 1.00 90.94 99 SER A CA 1
ATOM 737 C C . SER A 1 99 ? 22.332 -8.142 -23.926 1.00 90.94 99 SER A C 1
ATOM 739 O O . SER A 1 99 ? 22.160 -7.965 -25.131 1.00 90.94 99 SER A O 1
ATOM 741 N N . VAL A 1 100 ? 23.538 -8.024 -23.354 1.00 86.75 100 VAL A N 1
ATOM 742 C CA . VAL A 1 100 ? 24.769 -7.672 -24.089 1.00 86.75 100 VAL A CA 1
ATOM 743 C C . VAL A 1 100 ? 25.215 -8.801 -25.022 1.00 86.75 100 VAL A C 1
ATOM 745 O O . VAL A 1 100 ? 25.652 -8.541 -26.145 1.00 86.75 100 VAL A O 1
ATOM 748 N N . LEU A 1 101 ? 25.095 -10.061 -24.594 1.00 83.12 101 LEU A N 1
ATOM 749 C CA . LEU A 1 101 ? 25.380 -11.214 -25.452 1.00 83.12 101 LEU A CA 1
ATOM 750 C C . LEU A 1 101 ? 24.390 -11.293 -26.623 1.00 83.12 101 LEU A C 1
ATOM 752 O O . LEU A 1 101 ? 24.815 -11.503 -27.760 1.00 83.12 101 LEU A O 1
ATOM 756 N N . ALA A 1 102 ? 23.102 -11.065 -26.360 1.00 76.19 102 ALA A N 1
ATOM 757 C CA . ALA A 1 102 ? 22.035 -11.083 -27.357 1.00 76.19 102 ALA A CA 1
ATOM 758 C C . ALA A 1 102 ? 22.108 -9.901 -28.334 1.00 76.19 102 ALA A C 1
ATOM 760 O O . ALA A 1 102 ? 21.724 -10.033 -29.495 1.00 76.19 102 ALA A O 1
ATOM 761 N N . THR A 1 103 ? 22.641 -8.754 -27.901 1.00 68.69 103 THR A N 1
ATOM 762 C CA . THR A 1 103 ? 22.854 -7.592 -28.774 1.00 68.69 103 THR A CA 1
ATOM 763 C C . THR A 1 103 ? 24.137 -7.655 -29.582 1.00 68.69 103 THR A C 1
ATOM 765 O O . THR A 1 103 ? 24.396 -6.682 -30.282 1.00 68.69 103 THR A O 1
ATOM 768 N N . ARG A 1 104 ? 24.921 -8.750 -29.581 1.00 68.25 104 ARG A N 1
ATOM 769 C CA . ARG A 1 104 ? 26.006 -8.896 -30.568 1.00 68.25 104 ARG A CA 1
ATOM 770 C C . ARG A 1 104 ? 25.388 -8.775 -31.965 1.00 68.25 104 ARG A C 1
ATOM 772 O O . ARG A 1 104 ? 24.754 -9.732 -32.410 1.00 68.25 104 ARG A O 1
ATOM 779 N N . PRO A 1 105 ? 25.563 -7.645 -32.684 1.00 62.81 105 PRO A N 1
ATOM 780 C CA . PRO A 1 105 ? 25.063 -7.569 -34.034 1.00 62.81 105 PRO A CA 1
ATOM 781 C C . PRO A 1 105 ? 25.908 -8.569 -34.805 1.00 62.81 105 PRO A C 1
ATOM 783 O O . PRO A 1 105 ? 27.134 -8.437 -34.889 1.00 62.81 105 PRO A O 1
ATOM 786 N N . SER A 1 106 ? 25.258 -9.604 -35.320 1.00 59.88 106 SER A N 1
ATOM 787 C CA . SER A 1 106 ? 25.797 -10.479 -36.341 1.00 59.88 106 SER A CA 1
ATOM 788 C C . SER A 1 106 ? 26.137 -9.595 -37.533 1.00 59.88 106 SER A C 1
ATOM 790 O O . SER A 1 106 ? 25.369 -9.414 -38.471 1.00 59.88 106 SER A O 1
ATOM 792 N N . ARG A 1 107 ? 27.335 -9.011 -37.500 1.00 63.34 107 ARG A N 1
ATOM 793 C CA . ARG A 1 107 ? 27.977 -8.377 -38.644 1.00 63.34 107 ARG A CA 1
ATOM 794 C C . ARG A 1 107 ? 28.504 -9.502 -39.534 1.00 63.34 107 ARG A C 1
ATOM 796 O O . ARG A 1 107 ? 29.692 -9.615 -39.804 1.00 63.34 107 ARG A O 1
ATOM 803 N N . ALA A 1 108 ? 27.585 -10.383 -39.915 1.00 62.44 108 ALA A N 1
ATOM 804 C CA . ALA A 1 108 ? 27.775 -11.440 -40.871 1.00 62.44 108 ALA A CA 1
ATOM 805 C C . ALA A 1 108 ? 27.459 -10.846 -42.242 1.00 62.44 108 ALA A C 1
ATOM 807 O O . ALA A 1 108 ? 26.322 -10.499 -42.544 1.00 62.44 108 ALA A O 1
ATOM 808 N N . LEU A 1 109 ? 28.532 -10.693 -43.014 1.00 62.28 109 LEU A N 1
ATOM 809 C CA . LEU A 1 109 ? 28.569 -10.579 -44.466 1.00 62.28 109 LEU A CA 1
ATOM 810 C C . LEU A 1 109 ? 27.614 -9.553 -45.090 1.00 62.28 109 LEU A C 1
ATOM 812 O O . LEU A 1 109 ? 26.536 -9.877 -45.580 1.00 62.28 109 LEU A O 1
ATOM 816 N N . ARG A 1 110 ? 28.125 -8.331 -45.274 1.00 60.19 110 ARG A N 1
ATOM 817 C CA . ARG A 1 110 ? 27.829 -7.628 -46.524 1.00 60.19 110 ARG A CA 1
ATOM 818 C C . ARG A 1 110 ? 28.714 -8.274 -47.594 1.00 60.19 110 ARG A C 1
ATOM 820 O O . ARG A 1 110 ? 29.914 -8.014 -47.644 1.00 60.19 110 ARG A O 1
ATOM 827 N N . SER A 1 111 ? 28.107 -9.201 -48.335 1.00 61.84 111 SER A N 1
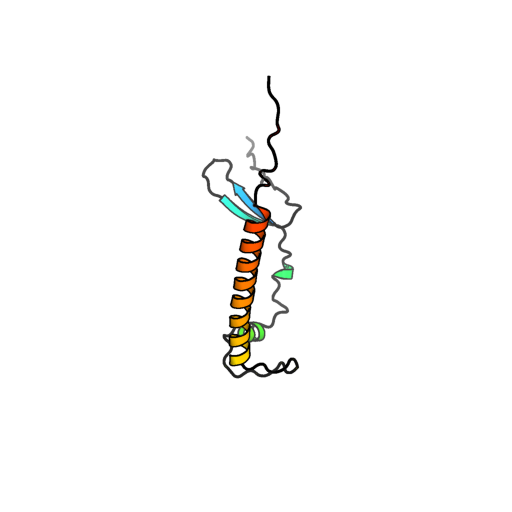ATOM 828 C CA . SER A 1 111 ? 28.520 -9.688 -49.658 1.00 61.84 111 SER A CA 1
ATOM 829 C C . SER A 1 111 ? 29.212 -8.566 -50.447 1.00 61.84 111 SER A C 1
ATOM 831 O O . SER A 1 111 ? 28.734 -7.436 -50.453 1.00 61.84 111 SER A O 1
ATOM 833 N N . GLY A 1 112 ? 30.386 -8.769 -51.037 1.00 63.09 112 GLY A N 1
ATOM 834 C CA . GLY A 1 112 ? 30.587 -9.728 -52.115 1.00 63.09 112 GLY A CA 1
ATOM 835 C C . GLY A 1 112 ? 30.015 -9.147 -53.411 1.00 63.09 112 GLY A C 1
ATOM 836 O O . GLY A 1 112 ? 28.799 -9.143 -53.565 1.00 63.09 112 GLY A O 1
ATOM 837 N N . GLY A 1 113 ? 30.893 -8.692 -54.313 1.00 60.88 113 GLY A N 1
ATOM 838 C CA . GLY A 1 113 ? 30.584 -8.494 -55.737 1.00 60.88 113 GLY A CA 1
ATOM 839 C C . GLY A 1 113 ? 30.486 -7.045 -56.236 1.00 60.88 113 GLY A C 1
ATOM 840 O O . GLY A 1 113 ? 29.428 -6.439 -56.128 1.00 60.88 113 GLY A O 1
ATOM 841 N N . THR A 1 114 ? 31.615 -6.526 -56.743 1.00 60.09 114 THR A N 1
ATOM 842 C CA . THR A 1 114 ? 31.900 -6.008 -58.121 1.00 60.09 114 THR A CA 1
ATOM 843 C C . THR A 1 114 ? 30.716 -5.764 -59.087 1.00 60.09 114 THR A C 1
ATOM 845 O O . THR A 1 114 ? 29.680 -6.409 -58.932 1.00 60.09 114 THR A O 1
ATOM 848 N N . PRO A 1 115 ? 30.828 -4.928 -60.145 1.00 64.25 115 PRO A N 1
ATOM 849 C CA . PRO A 1 115 ? 31.949 -4.808 -61.104 1.00 64.25 115 PRO A CA 1
ATOM 850 C C . PRO A 1 115 ? 32.992 -3.732 -60.794 1.00 64.25 115 PRO A C 1
ATOM 852 O O . PRO A 1 115 ? 32.600 -2.586 -60.490 1.00 64.25 115 PRO A O 1
#

Radius of gyration: 30.57 Å; chains: 1; bounding box: 73×58×84 Å

Secondary structure (DSSP, 8-state):
--------------S-EEEEEE-TT----EEEEEE---TTTT-GGGS-HHHHHHHHS---TT------S----HHHHHHHHHHHHHHHHHHHHHHHHHHHHHT------------